Protein AF-A0A1C7Z6U1-F1 (afdb_monomer)

pLDDT: mean 89.99, std 13.71, range [36.03, 98.25]

Sequence (87 aa):
MYGCEYIDTPMLYVGDWPIIRIAATGEIFTPEKEAYFKQIADLYHEGRVKLYENEFAKGTPLSEILKKIFEYNDTLPDEFRKMSGWL

Radius of gyration: 15.01 Å; Cα contacts (8 Å, |Δi|>4): 77; chains: 1; bounding box: 30×20×44 Å

Mean predicted aligned error: 4.39 Å

Foldseek 3Di:
DPPLPLLLAFQWDCPPPPFIARPQPRHTCDPVNVVVLNVLSVVLVVVLVVLLVVCVVVVNPPVVSVVVNVVSVVPRDPSSCSGRVVD

Secondary structure (DSSP, 8-state):
--SSTTTTS--EE-TTTT--EETTT--B--HHHHHHHHHHHHHHHHHHHHHHHHHHHTT--HHHHHHHHHHHHTTS-HHHHHHHT--

Solvent-accessible surface area (backbone atoms only — not comparable to full-atom values): 5070 Å² total; per-residue (Å²): 136,90,79,63,72,60,63,67,40,73,42,68,36,61,92,60,68,94,50,41,19,26,57,78,74,64,48,73,60,44,73,67,54,51,53,51,44,50,55,53,34,54,55,50,50,54,50,47,51,52,51,48,54,57,39,52,76,72,66,51,55,68,71,60,51,52,49,52,47,50,60,54,56,72,69,53,53,70,72,53,27,53,30,28,68,61,126

Structure (mmCIF, N/CA/C/O backbone):
data_AF-A0A1C7Z6U1-F1
#
_entry.id   AF-A0A1C7Z6U1-F1
#
loop_
_atom_site.group_PDB
_atom_site.id
_atom_site.type_symbol
_atom_site.label_atom_id
_atom_site.label_alt_id
_atom_site.label_comp_id
_atom_site.label_asym_id
_atom_site.label_entity_id
_atom_site.label_seq_id
_atom_site.pdbx_PDB_ins_code
_atom_site.Cartn_x
_atom_site.Cartn_y
_atom_site.Cartn_z
_atom_site.occupancy
_atom_site.B_iso_or_equiv
_atom_site.auth_seq_id
_atom_site.auth_comp_id
_atom_site.auth_asym_id
_atom_site.auth_atom_id
_atom_site.pdbx_PDB_model_num
ATOM 1 N N . MET A 1 1 ? -16.656 9.416 0.479 1.00 40.09 1 MET A N 1
ATOM 2 C CA . MET A 1 1 ? -15.270 9.236 0.957 1.00 40.09 1 MET A CA 1
ATOM 3 C C . MET A 1 1 ? -14.373 9.390 -0.267 1.00 40.09 1 MET A C 1
ATOM 5 O O . MET A 1 1 ? -14.111 8.412 -0.936 1.00 40.09 1 MET A O 1
ATOM 9 N N . TYR A 1 2 ? -14.016 10.625 -0.634 1.00 36.03 2 TYR A N 1
ATOM 10 C CA . TYR A 1 2 ? -13.358 10.958 -1.917 1.00 36.03 2 TYR A CA 1
ATOM 11 C C . TYR A 1 2 ? -11.817 11.043 -1.816 1.00 36.03 2 TYR A C 1
ATOM 13 O O . TYR A 1 2 ? -11.170 11.665 -2.647 1.00 36.03 2 TYR A O 1
ATOM 21 N N . GLY A 1 3 ? -11.219 10.479 -0.760 1.00 39.47 3 GLY A N 1
ATOM 22 C CA . GLY A 1 3 ? -9.800 10.692 -0.435 1.00 39.47 3 GLY A CA 1
ATOM 23 C C . GLY A 1 3 ? -8.845 9.545 -0.777 1.00 39.47 3 GLY A C 1
ATOM 24 O O . GLY A 1 3 ? -7.641 9.752 -0.711 1.00 39.47 3 GLY A O 1
ATOM 25 N N . CYS A 1 4 ? -9.338 8.345 -1.108 1.00 44.19 4 CYS A N 1
ATOM 26 C CA . CYS A 1 4 ? -8.481 7.166 -1.330 1.00 44.19 4 CYS A CA 1
ATOM 27 C C . CYS A 1 4 ? -8.191 6.853 -2.805 1.00 44.19 4 CYS A C 1
ATOM 29 O O . CYS A 1 4 ? -7.265 6.099 -3.071 1.00 44.19 4 CYS A O 1
ATOM 31 N N . GLU A 1 5 ? -8.920 7.438 -3.760 1.00 49.91 5 GLU A N 1
ATOM 32 C CA . GLU A 1 5 ? -8.783 7.082 -5.186 1.00 49.91 5 GLU A CA 1
ATOM 33 C C . GLU A 1 5 ? -7.418 7.471 -5.784 1.00 49.91 5 GLU A C 1
ATOM 35 O O . GLU A 1 5 ? -6.962 6.846 -6.738 1.00 49.91 5 GLU A O 1
ATOM 40 N N . TYR A 1 6 ? -6.723 8.456 -5.201 1.00 57.66 6 TYR A N 1
ATOM 41 C CA . TYR A 1 6 ? -5.450 8.945 -5.741 1.00 57.66 6 TYR A CA 1
ATOM 42 C C . TYR A 1 6 ? -4.246 8.046 -5.440 1.00 57.66 6 TYR A C 1
ATOM 44 O O . TYR A 1 6 ? -3.293 8.063 -6.209 1.00 57.66 6 TYR A O 1
ATOM 52 N N . ILE A 1 7 ? -4.266 7.256 -4.360 1.00 68.25 7 ILE A N 1
ATOM 53 C CA . ILE A 1 7 ? -3.117 6.400 -4.011 1.00 68.25 7 ILE A CA 1
ATOM 54 C C . ILE A 1 7 ? -3.060 5.139 -4.885 1.00 68.25 7 ILE A C 1
ATOM 56 O O . ILE A 1 7 ? -1.988 4.571 -5.074 1.00 68.25 7 ILE A O 1
ATOM 60 N N . ASP A 1 8 ? -4.211 4.723 -5.419 1.00 81.19 8 ASP A N 1
ATOM 61 C CA . ASP A 1 8 ? -4.384 3.483 -6.180 1.00 81.19 8 ASP A CA 1
ATOM 62 C C . ASP A 1 8 ? -4.161 3.699 -7.692 1.00 81.19 8 ASP A C 1
ATOM 64 O O . ASP A 1 8 ? -4.399 2.805 -8.501 1.00 81.19 8 ASP A O 1
ATOM 68 N N . THR A 1 9 ? -3.669 4.881 -8.083 1.00 87.56 9 THR A N 1
ATOM 69 C CA . THR A 1 9 ? -3.294 5.222 -9.462 1.00 87.56 9 THR A CA 1
ATOM 70 C C . THR A 1 9 ? -1.836 5.690 -9.497 1.00 87.56 9 THR A C 1
ATOM 72 O O . THR A 1 9 ? -1.465 6.564 -8.713 1.00 87.56 9 THR A O 1
ATOM 75 N N . PRO A 1 10 ? -0.983 5.158 -10.391 1.00 91.50 10 PRO A N 1
ATOM 76 C CA . PRO A 1 10 ? 0.400 5.606 -10.475 1.00 91.50 10 PRO A CA 1
ATOM 77 C C . PRO A 1 10 ? 0.483 7.010 -11.095 1.00 91.50 10 PRO A C 1
ATOM 79 O O . PRO A 1 10 ? -0.211 7.330 -12.061 1.00 91.50 10 PRO A O 1
ATOM 82 N N . MET A 1 11 ? 1.384 7.847 -10.582 1.00 91.81 11 MET A N 1
ATOM 83 C CA . MET A 1 11 ? 1.711 9.144 -11.169 1.00 91.81 11 MET A CA 1
ATOM 84 C C . MET A 1 11 ? 2.722 8.971 -12.301 1.00 91.81 11 MET A C 1
ATOM 86 O O . MET A 1 11 ? 3.912 8.726 -12.077 1.00 91.81 11 MET A O 1
ATOM 90 N N . LEU A 1 12 ? 2.241 9.126 -13.533 1.00 92.94 12 LEU A N 1
ATOM 91 C CA . LEU A 1 12 ? 3.010 8.873 -14.747 1.00 92.94 12 LEU A CA 1
ATOM 92 C C . LEU A 1 12 ? 3.289 10.163 -15.527 1.00 92.94 12 LEU A C 1
ATOM 94 O O . LEU A 1 12 ? 2.437 11.039 -15.657 1.00 92.94 12 LEU A O 1
ATOM 98 N N . TYR A 1 13 ? 4.491 10.252 -16.086 1.00 93.44 13 TYR A N 1
ATOM 99 C CA . TYR A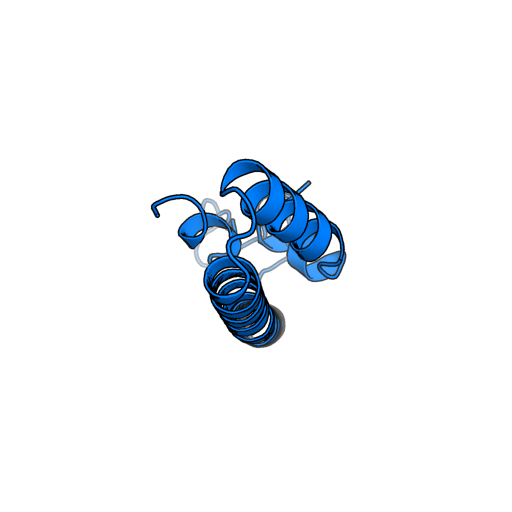 1 13 ? 4.899 11.251 -17.063 1.00 93.44 13 TYR A CA 1
ATOM 100 C C . TYR A 1 13 ? 4.825 10.652 -18.470 1.00 93.44 13 TYR A C 1
ATOM 102 O O . TYR A 1 13 ? 5.432 9.614 -18.745 1.00 93.44 13 TYR A O 1
ATOM 110 N N . VAL A 1 14 ? 4.093 11.326 -19.361 1.00 94.62 14 VAL A N 1
ATOM 111 C CA . VAL A 1 14 ? 3.791 10.858 -20.729 1.00 94.62 14 VAL A CA 1
ATOM 112 C C . VAL A 1 14 ? 4.303 11.802 -21.824 1.00 94.62 14 VAL A C 1
ATOM 114 O O . VAL A 1 14 ? 3.918 11.670 -22.982 1.00 94.62 14 VAL A O 1
ATOM 117 N N . GLY A 1 15 ? 5.170 12.762 -21.480 1.00 93.75 15 GLY A N 1
ATOM 118 C CA . GLY A 1 15 ? 5.712 13.726 -22.448 1.00 93.75 15 GLY A CA 1
ATOM 119 C C . GLY A 1 15 ? 6.595 13.099 -23.535 1.00 93.75 15 GLY A C 1
ATOM 120 O O . GLY A 1 15 ? 6.673 13.645 -24.631 1.00 93.75 15 GLY A O 1
ATOM 121 N N . ASP A 1 16 ? 7.182 11.929 -23.262 1.00 91.88 16 ASP A N 1
ATOM 122 C CA . ASP A 1 16 ? 8.088 11.195 -24.161 1.00 91.88 16 ASP A CA 1
ATOM 123 C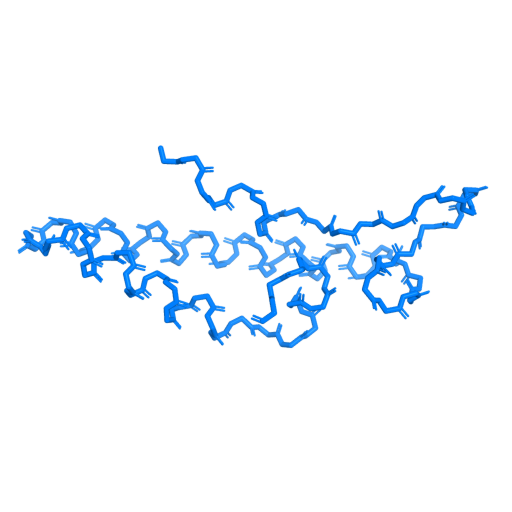 C . ASP A 1 16 ? 7.398 10.017 -24.883 1.00 91.88 16 ASP A C 1
ATOM 125 O O . ASP A 1 16 ? 8.039 9.007 -25.191 1.00 91.88 16 ASP A O 1
ATOM 129 N N . TRP A 1 17 ? 6.081 10.086 -25.112 1.00 89.38 17 TRP A N 1
ATOM 130 C CA . TRP A 1 17 ? 5.318 8.979 -25.703 1.00 89.38 17 TRP A CA 1
ATOM 131 C C . TRP A 1 17 ? 6.008 8.396 -26.961 1.00 89.38 17 TRP A C 1
ATOM 133 O O . TRP A 1 17 ? 6.380 9.158 -27.857 1.00 89.38 17 TRP A O 1
ATOM 143 N N . PRO A 1 18 ? 6.179 7.059 -27.074 1.00 93.19 18 PRO A N 1
ATOM 144 C CA . PRO A 1 18 ? 5.519 6.002 -26.297 1.00 93.19 18 PRO A CA 1
ATOM 145 C C . PRO A 1 18 ? 6.223 5.584 -24.997 1.00 93.19 18 PRO A C 1
ATOM 147 O O . PRO A 1 18 ? 5.795 4.622 -24.362 1.00 93.19 18 PRO A O 1
ATOM 150 N N . ILE A 1 19 ? 7.293 6.264 -24.579 1.00 95.06 19 ILE A N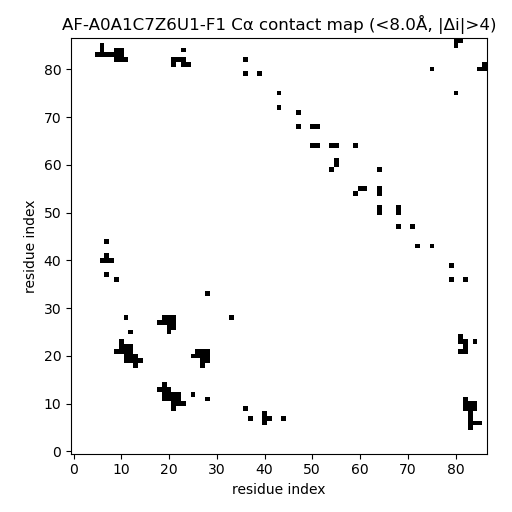 1
ATOM 151 C CA . ILE A 1 19 ? 7.983 5.945 -23.326 1.00 95.06 19 ILE A CA 1
ATOM 152 C C . ILE A 1 19 ? 7.226 6.601 -22.170 1.00 95.06 19 ILE A C 1
ATOM 154 O O . ILE A 1 19 ? 7.162 7.824 -22.067 1.00 95.06 19 ILE A O 1
ATOM 158 N N . ILE A 1 20 ? 6.681 5.780 -21.275 1.00 96.00 20 ILE A N 1
ATOM 159 C CA . ILE A 1 20 ? 6.036 6.244 -20.045 1.00 96.00 20 ILE A CA 1
ATOM 160 C C . ILE A 1 20 ? 7.043 6.161 -18.899 1.00 96.00 20 ILE A C 1
ATOM 162 O O . ILE A 1 20 ? 7.767 5.170 -18.762 1.00 96.00 20 ILE A O 1
ATOM 166 N N . ARG A 1 21 ? 7.091 7.199 -18.064 1.00 95.88 21 ARG A N 1
ATOM 167 C CA . ARG A 1 21 ? 7.983 7.268 -16.902 1.00 95.88 21 ARG A CA 1
ATOM 168 C C . ARG A 1 21 ? 7.200 7.474 -15.617 1.00 95.88 21 ARG A C 1
ATOM 170 O O . ARG A 1 21 ? 6.141 8.088 -15.631 1.00 95.88 21 ARG A O 1
ATOM 177 N N . ILE A 1 22 ? 7.744 7.021 -14.496 1.00 93.56 22 ILE A N 1
ATOM 178 C CA . ILE A 1 22 ? 7.257 7.404 -13.169 1.00 93.56 22 ILE A CA 1
ATOM 179 C C . ILE A 1 22 ? 7.574 8.887 -12.967 1.00 93.56 22 ILE A C 1
ATOM 181 O O . ILE A 1 22 ? 8.731 9.293 -13.086 1.00 93.56 22 ILE A O 1
ATOM 185 N N . ALA A 1 23 ? 6.565 9.701 -12.656 1.00 91.44 23 ALA A N 1
ATOM 186 C CA . ALA A 1 23 ? 6.706 11.157 -12.604 1.00 91.44 23 ALA A CA 1
ATOM 187 C C . ALA A 1 23 ? 7.734 11.623 -11.558 1.00 91.44 23 ALA A C 1
ATOM 189 O O . ALA A 1 23 ? 8.473 12.573 -11.800 1.00 91.44 23 ALA A O 1
ATOM 190 N N . ALA A 1 24 ? 7.806 10.938 -10.413 1.00 89.31 24 ALA A N 1
ATOM 191 C CA . ALA A 1 24 ? 8.688 11.313 -9.311 1.00 89.31 24 ALA A CA 1
ATOM 192 C C . ALA A 1 24 ? 10.164 10.935 -9.532 1.00 89.31 24 ALA A C 1
ATOM 194 O O . ALA A 1 24 ? 11.048 11.608 -9.006 1.00 89.31 24 ALA A O 1
ATOM 195 N N . THR A 1 25 ? 10.448 9.858 -10.274 1.00 91.81 25 THR A N 1
ATOM 196 C CA . THR A 1 25 ? 11.810 9.296 -10.390 1.00 91.81 25 THR A CA 1
ATOM 197 C C . THR A 1 25 ? 12.389 9.361 -11.801 1.00 91.81 25 THR A C 1
ATOM 199 O O . THR A 1 25 ? 13.600 9.248 -11.965 1.00 91.81 25 THR A O 1
ATOM 202 N N . GLY A 1 26 ? 11.555 9.513 -12.834 1.00 93.19 26 GLY A N 1
ATOM 203 C CA . GLY A 1 26 ? 11.967 9.432 -14.238 1.00 93.19 26 GLY A CA 1
ATOM 204 C C . GLY A 1 26 ? 12.268 8.009 -14.730 1.00 93.19 26 GLY A C 1
ATOM 205 O O . GLY A 1 26 ? 12.564 7.825 -15.917 1.00 93.19 26 GLY A O 1
ATOM 206 N N . GLU A 1 27 ? 12.178 6.998 -13.858 1.00 94.56 27 GLU A N 1
ATOM 207 C CA . GLU A 1 27 ? 12.316 5.586 -14.227 1.00 94.56 27 GLU A CA 1
ATOM 208 C C . GLU A 1 27 ? 11.249 5.188 -15.250 1.00 94.56 27 GLU A C 1
ATOM 210 O O . GLU A 1 27 ? 10.122 5.681 -15.203 1.00 94.56 27 GLU A O 1
ATOM 215 N N . ILE A 1 28 ? 11.588 4.283 -16.171 1.00 96.25 28 ILE A N 1
ATOM 216 C CA . ILE A 1 28 ? 10.623 3.763 -17.147 1.00 96.25 28 ILE A CA 1
ATOM 217 C C . ILE A 1 28 ? 9.563 2.946 -16.404 1.00 96.25 28 ILE A C 1
ATOM 219 O O . ILE A 1 28 ? 9.891 2.076 -15.596 1.00 96.25 28 ILE A O 1
ATOM 223 N N . PHE A 1 29 ? 8.294 3.219 -16.697 1.00 95.94 29 PHE A N 1
ATOM 224 C CA . PHE A 1 29 ? 7.171 2.463 -16.164 1.00 95.94 29 PHE A CA 1
ATOM 225 C C . PHE A 1 29 ? 6.938 1.224 -17.037 1.00 95.94 29 PHE A C 1
ATOM 227 O O . PHE A 1 29 ? 6.312 1.299 -18.092 1.00 95.94 29 PHE A O 1
ATOM 234 N N . THR A 1 30 ? 7.540 0.103 -16.639 1.00 96.38 30 THR A N 1
ATOM 235 C CA . THR A 1 30 ? 7.456 -1.171 -17.367 1.00 96.38 30 THR A CA 1
ATOM 236 C C . THR A 1 30 ? 6.210 -1.973 -16.963 1.00 96.38 30 THR A C 1
ATOM 238 O O . THR A 1 30 ? 5.640 -1.711 -15.898 1.00 96.38 30 THR A O 1
ATOM 241 N N . PRO A 1 31 ? 5.802 -2.993 -17.745 1.00 96.00 31 PRO A N 1
ATOM 242 C CA . PRO A 1 31 ? 4.702 -3.884 -17.366 1.00 96.00 31 PRO A CA 1
ATOM 243 C C . PRO A 1 31 ? 4.905 -4.579 -16.009 1.00 96.00 31 PRO A C 1
ATOM 245 O O . PRO A 1 31 ? 3.946 -4.811 -15.279 1.00 96.00 31 PRO A O 1
ATOM 248 N N . GLU A 1 32 ? 6.149 -4.885 -15.630 1.00 96.56 32 GLU A N 1
ATOM 249 C CA . GLU A 1 32 ? 6.463 -5.482 -14.327 1.00 96.56 32 GLU A CA 1
ATOM 250 C C . GLU A 1 32 ? 6.169 -4.511 -13.177 1.00 96.56 32 GLU A C 1
ATOM 252 O O . GLU A 1 32 ? 5.613 -4.914 -12.153 1.00 96.56 32 GLU A O 1
ATOM 257 N N . LYS A 1 33 ? 6.492 -3.221 -13.354 1.00 95.38 33 LYS A N 1
ATOM 258 C CA . LYS A 1 33 ? 6.173 -2.171 -12.377 1.00 95.38 33 LYS A CA 1
ATOM 259 C C . LYS A 1 33 ? 4.670 -1.916 -12.292 1.00 95.38 33 LYS A C 1
ATOM 261 O O . LYS A 1 33 ? 4.164 -1.718 -11.192 1.00 95.38 33 LYS A O 1
ATOM 266 N N . GLU A 1 34 ? 3.952 -1.976 -13.413 1.00 95.12 34 GLU A N 1
ATOM 267 C CA . GLU A 1 34 ? 2.487 -1.896 -13.430 1.00 95.12 34 GLU A CA 1
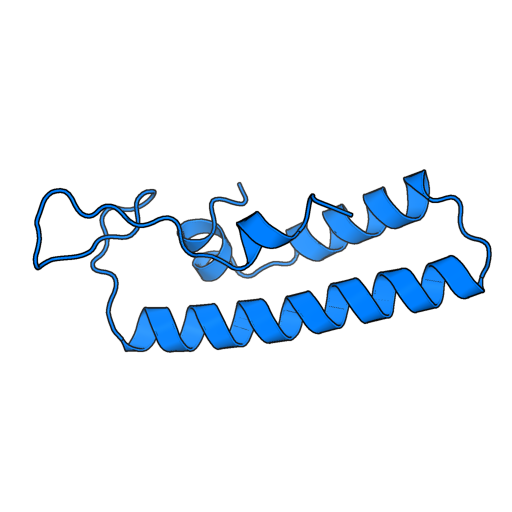ATOM 268 C C . GLU A 1 34 ? 1.849 -3.052 -12.648 1.00 95.12 34 GLU A C 1
ATOM 270 O O . GLU A 1 34 ? 1.002 -2.824 -11.782 1.00 95.12 34 GLU A O 1
ATOM 275 N N . ALA A 1 35 ? 2.296 -4.287 -12.896 1.00 96.88 35 ALA A N 1
ATOM 276 C CA . ALA A 1 35 ? 1.8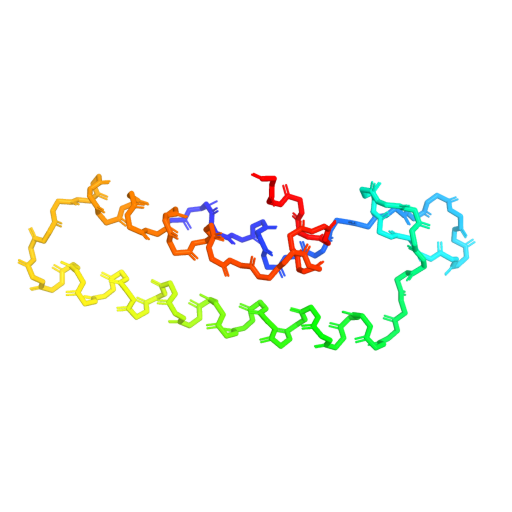01 -5.467 -12.194 1.00 96.88 35 ALA A CA 1
ATOM 277 C C . ALA A 1 35 ? 2.071 -5.392 -10.682 1.00 96.88 35 ALA A C 1
ATOM 279 O O . ALA A 1 35 ? 1.167 -5.640 -9.881 1.00 96.88 35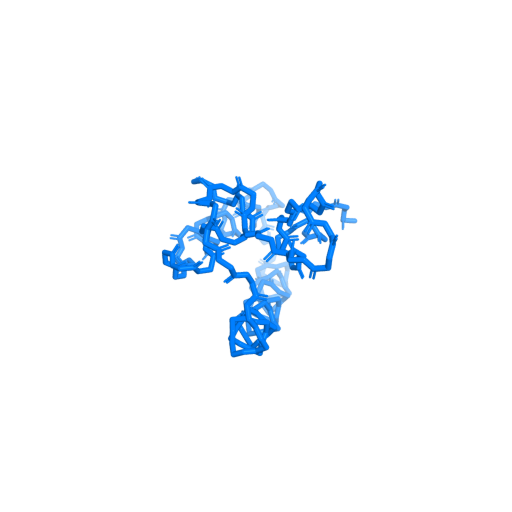 ALA A O 1
ATOM 280 N N . TYR A 1 36 ? 3.288 -4.996 -10.291 1.00 96.56 36 TYR A N 1
ATOM 281 C CA . TYR A 1 36 ? 3.640 -4.773 -8.889 1.00 96.56 36 TYR A CA 1
ATOM 282 C C . TYR A 1 36 ? 2.774 -3.680 -8.253 1.00 96.56 36 TYR A C 1
ATOM 284 O O . TYR A 1 36 ? 2.212 -3.888 -7.176 1.00 96.56 36 TYR A O 1
ATOM 292 N N . PHE A 1 37 ? 2.625 -2.531 -8.922 1.00 95.38 37 PHE A N 1
ATOM 293 C CA . PHE A 1 37 ? 1.821 -1.423 -8.417 1.00 95.38 37 PHE A CA 1
ATOM 294 C C . PHE A 1 37 ? 0.383 -1.869 -8.158 1.00 95.38 37 PHE A C 1
ATOM 296 O O . PHE A 1 37 ? -0.130 -1.673 -7.060 1.00 95.38 37 PHE A O 1
ATOM 303 N N . LYS A 1 38 ? -0.239 -2.536 -9.135 1.00 94.62 38 LYS A N 1
ATOM 304 C CA . LYS A 1 38 ? -1.608 -3.036 -9.013 1.00 94.62 38 LYS A CA 1
ATOM 305 C C . LYS A 1 38 ? -1.768 -3.993 -7.833 1.00 94.62 38 LYS A C 1
ATOM 307 O O . LYS A 1 38 ? -2.691 -3.834 -7.043 1.00 94.62 38 LYS A O 1
ATOM 312 N N . GLN A 1 39 ? -0.848 -4.945 -7.679 1.00 96.06 39 GLN A N 1
ATOM 313 C CA . GLN A 1 39 ? -0.890 -5.905 -6.576 1.00 96.06 39 GLN A CA 1
ATOM 314 C C . GLN A 1 39 ? -0.862 -5.212 -5.206 1.00 96.06 39 GLN A C 1
ATOM 316 O O . GLN A 1 39 ? -1.625 -5.577 -4.311 1.00 96.06 39 GLN A O 1
ATOM 321 N N . ILE A 1 40 ? 0.024 -4.230 -5.026 1.00 96.06 40 ILE A N 1
ATOM 322 C CA . ILE A 1 40 ? 0.142 -3.503 -3.759 1.00 96.06 40 ILE A CA 1
ATOM 323 C C . ILE A 1 40 ? -1.055 -2.567 -3.542 1.00 96.06 40 ILE A C 1
ATOM 325 O O . ILE A 1 40 ? -1.562 -2.511 -2.421 1.00 96.06 40 ILE A O 1
ATOM 329 N N . ALA A 1 41 ? -1.542 -1.889 -4.588 1.00 93.69 41 ALA A N 1
ATOM 330 C CA . ALA A 1 41 ? -2.732 -1.039 -4.521 1.00 93.69 41 ALA A CA 1
ATOM 331 C C . ALA A 1 41 ? -3.955 -1.837 -4.044 1.00 93.69 41 ALA A C 1
ATOM 333 O O . ALA A 1 41 ? -4.572 -1.463 -3.048 1.00 93.69 41 ALA A O 1
ATOM 334 N N . ASP A 1 42 ? -4.238 -2.980 -4.676 1.00 93.38 42 ASP A N 1
ATOM 335 C CA . ASP A 1 42 ? -5.370 -3.845 -4.323 1.00 93.38 42 ASP A CA 1
ATOM 336 C C . ASP A 1 42 ? -5.254 -4.346 -2.869 1.00 93.38 42 ASP A C 1
ATOM 338 O O . ASP A 1 42 ? -6.198 -4.234 -2.082 1.00 93.38 42 ASP A O 1
ATOM 342 N N . LEU A 1 43 ? -4.067 -4.824 -2.470 1.00 95.31 43 LEU A N 1
ATOM 343 C CA . LEU A 1 43 ? -3.813 -5.320 -1.113 1.00 95.31 43 LEU A CA 1
ATOM 344 C C . LEU A 1 43 ? -4.070 -4.247 -0.044 1.00 95.31 43 LEU A C 1
ATOM 346 O O . LEU A 1 43 ? -4.739 -4.505 0.960 1.00 95.31 43 LEU A O 1
ATOM 350 N N . TYR A 1 44 ? -3.532 -3.043 -0.242 1.00 93.81 44 TYR A N 1
ATOM 351 C CA . TYR A 1 44 ? -3.692 -1.957 0.723 1.00 93.81 44 TYR A CA 1
ATOM 352 C C . TYR A 1 44 ? -5.091 -1.344 0.674 1.00 93.81 44 TYR A C 1
ATOM 354 O O . TYR A 1 44 ? -5.587 -0.902 1.711 1.00 93.81 44 TYR A O 1
ATOM 362 N N . HIS A 1 45 ? -5.761 -1.354 -0.479 1.00 92.88 45 HIS A N 1
ATOM 363 C CA . HIS A 1 45 ? -7.159 -0.953 -0.587 1.00 92.88 45 HIS A CA 1
ATOM 364 C C . HIS A 1 45 ? -8.043 -1.834 0.294 1.00 92.88 45 HIS A C 1
ATOM 366 O O . HIS A 1 45 ? -8.763 -1.326 1.157 1.00 92.88 45 HIS A O 1
ATOM 372 N N . GLU A 1 46 ? -7.922 -3.156 0.156 1.00 94.25 46 GLU A N 1
ATOM 373 C CA . GLU A 1 46 ? -8.634 -4.095 1.021 1.00 94.25 46 GLU A CA 1
ATOM 374 C C . GLU A 1 46 ? -8.295 -3.890 2.502 1.00 94.25 46 GLU A C 1
ATOM 376 O O . GLU A 1 46 ? -9.179 -3.957 3.359 1.00 94.25 46 GLU A O 1
ATOM 381 N N . GLY A 1 47 ? -7.021 -3.635 2.815 1.00 95.56 47 GLY A N 1
ATOM 382 C CA . GLY A 1 47 ? -6.565 -3.352 4.173 1.00 95.56 47 GLY A CA 1
ATOM 383 C C . GLY A 1 47 ? -7.227 -2.111 4.777 1.00 95.56 47 GLY A C 1
ATOM 384 O O . GLY A 1 47 ? -7.737 -2.174 5.898 1.00 95.56 47 GLY A O 1
ATOM 385 N N . ARG A 1 48 ? -7.293 -1.005 4.023 1.00 95.00 48 ARG A N 1
ATOM 386 C CA . ARG A 1 48 ? -7.965 0.240 4.433 1.00 95.00 48 ARG A CA 1
ATOM 387 C C . ARG A 1 48 ? -9.457 0.031 4.674 1.00 95.00 48 ARG A C 1
ATOM 389 O O . ARG A 1 48 ? -9.966 0.499 5.691 1.00 95.00 48 ARG A O 1
ATOM 396 N N . VAL A 1 49 ? -10.142 -0.685 3.778 1.00 95.31 49 VAL A N 1
ATOM 397 C CA . VAL A 1 49 ? -11.575 -1.003 3.921 1.00 95.31 49 VAL A CA 1
ATOM 398 C C . VAL A 1 49 ? -11.814 -1.816 5.192 1.00 95.31 49 VAL A C 1
ATOM 400 O O . VAL A 1 49 ? -12.603 -1.401 6.039 1.00 95.31 49 VAL A O 1
ATOM 403 N N . LYS A 1 50 ? -11.061 -2.906 5.394 1.00 97.25 50 LYS A N 1
ATOM 404 C CA . LYS A 1 50 ? -11.166 -3.746 6.600 1.00 97.25 50 LYS A CA 1
ATOM 405 C C . LYS A 1 50 ? -10.878 -2.951 7.875 1.00 97.25 50 LYS A C 1
ATOM 407 O O . LYS A 1 50 ? -11.561 -3.135 8.881 1.00 97.25 50 LYS A O 1
ATOM 412 N N . LEU A 1 51 ? -9.874 -2.073 7.865 1.00 97.50 51 LEU A N 1
ATOM 413 C CA . LEU A 1 51 ? -9.549 -1.218 9.008 1.00 97.50 51 LEU A CA 1
ATOM 414 C C . LEU A 1 51 ? -10.688 -0.239 9.319 1.00 97.50 51 LEU A C 1
ATOM 416 O O . LEU A 1 51 ? -11.083 -0.119 10.479 1.00 97.50 51 LEU A O 1
ATOM 420 N N . TYR A 1 52 ? -11.245 0.410 8.294 1.00 97.06 52 TYR A N 1
ATOM 421 C CA . TYR A 1 52 ? -12.387 1.306 8.444 1.00 97.06 52 TYR A CA 1
ATOM 422 C C . TYR A 1 52 ? -13.600 0.579 9.032 1.00 97.06 52 TYR A C 1
ATOM 424 O O . TYR A 1 52 ? -14.126 1.013 10.053 1.00 97.06 52 TYR A O 1
ATOM 432 N N . GLU A 1 53 ? -14.016 -0.537 8.429 1.00 97.12 53 GLU A N 1
ATOM 433 C CA . GLU A 1 53 ? -15.193 -1.302 8.857 1.00 97.12 53 GLU A CA 1
ATOM 434 C C . GLU A 1 53 ? -15.057 -1.788 10.305 1.00 97.12 53 GLU A C 1
ATOM 436 O O . GLU A 1 53 ? -15.975 -1.618 11.111 1.00 97.12 53 GLU A O 1
ATOM 441 N N . ASN A 1 54 ? -13.886 -2.325 10.663 1.00 98.19 54 ASN A N 1
ATOM 442 C CA . ASN A 1 54 ? -13.616 -2.820 12.010 1.00 98.19 54 ASN A CA 1
ATOM 443 C C . ASN A 1 54 ? -13.642 -1.710 13.068 1.00 98.19 54 ASN A C 1
ATOM 445 O O . ASN A 1 54 ? -14.163 -1.922 14.161 1.00 98.19 54 ASN A O 1
ATOM 449 N N . GLU A 1 55 ? -13.057 -0.545 12.789 1.00 98.12 55 GLU A N 1
ATOM 450 C CA . GLU A 1 55 ? -13.044 0.571 13.740 1.00 98.12 55 GLU A CA 1
ATOM 451 C C . GLU A 1 55 ? -14.404 1.271 13.819 1.00 98.12 55 GLU A C 1
ATOM 453 O O . GLU A 1 55 ? -14.854 1.643 14.904 1.00 98.12 55 GLU A O 1
ATOM 458 N N . PHE A 1 56 ? -15.106 1.379 12.693 1.00 97.25 56 PHE A N 1
ATOM 459 C CA . PHE A 1 56 ? -16.454 1.927 12.651 1.00 97.25 56 PHE A CA 1
ATOM 460 C C . PHE A 1 56 ? -17.426 1.083 13.487 1.00 97.25 56 PHE A C 1
ATOM 462 O O . PHE A 1 56 ? -18.172 1.628 14.299 1.00 97.25 56 PHE A O 1
ATOM 469 N N . ALA A 1 57 ? -17.359 -0.249 13.378 1.00 98.25 57 ALA A N 1
ATOM 470 C CA . ALA A 1 57 ? -18.178 -1.166 14.174 1.00 98.25 57 ALA A CA 1
ATOM 471 C C . ALA A 1 57 ? -17.926 -1.062 15.693 1.00 98.25 57 ALA A C 1
ATOM 473 O O . ALA A 1 57 ? -18.823 -1.345 16.486 1.00 98.25 57 ALA A O 1
ATOM 474 N N . LYS A 1 58 ? -16.730 -0.626 16.114 1.00 98.12 58 LYS A N 1
ATOM 475 C CA . LYS A 1 58 ? -16.386 -0.384 17.529 1.00 98.12 58 LYS A CA 1
ATOM 476 C C . LYS A 1 58 ? -16.908 0.955 18.059 1.00 98.12 58 LYS A C 1
ATOM 478 O O . LYS A 1 58 ? -16.790 1.213 19.254 1.00 98.12 58 LYS A O 1
ATOM 483 N N . GLY A 1 59 ? -17.449 1.816 17.194 1.00 97.88 59 GLY A N 1
ATOM 484 C CA . GLY A 1 59 ? -17.819 3.185 17.547 1.00 97.88 59 GLY A CA 1
ATOM 485 C C . GLY A 1 59 ? -16.621 4.131 17.673 1.00 97.88 59 GLY A C 1
ATOM 486 O O . GLY A 1 59 ? -16.735 5.165 18.332 1.00 97.88 59 GLY A O 1
ATOM 487 N N . THR A 1 60 ? -15.473 3.798 17.068 1.00 98.06 60 THR A N 1
ATOM 488 C CA . THR A 1 60 ? -14.299 4.681 17.050 1.00 98.06 60 THR A CA 1
ATOM 489 C C . THR A 1 60 ? -14.657 6.007 16.352 1.00 98.06 60 THR A C 1
ATOM 491 O O . THR A 1 60 ? -15.249 5.984 15.268 1.00 98.06 60 THR A O 1
ATOM 494 N N . PRO A 1 61 ? -14.306 7.181 16.916 1.00 98.00 61 PRO A N 1
ATOM 495 C CA . PRO A 1 61 ? -14.546 8.465 16.258 1.00 98.00 61 PRO A CA 1
ATOM 496 C C . PRO A 1 61 ? -13.887 8.539 14.876 1.00 98.00 61 PRO A C 1
ATOM 498 O O . PRO A 1 61 ? -12.736 8.140 14.712 1.00 98.00 61 PRO A O 1
ATOM 501 N N . LEU A 1 62 ? -14.577 9.116 13.886 1.00 95.06 62 LEU A N 1
ATOM 502 C CA . LEU A 1 62 ? -14.095 9.173 12.496 1.00 95.06 62 LEU A CA 1
ATOM 503 C C . LEU A 1 62 ? -12.707 9.821 12.347 1.00 95.06 62 LEU A C 1
ATOM 505 O O . LEU A 1 62 ? -11.939 9.406 11.484 1.00 95.06 62 LEU A O 1
ATOM 509 N N . SER A 1 63 ? -12.368 10.805 13.186 1.00 96.31 63 SER A N 1
ATOM 510 C CA . SER A 1 63 ? -11.039 11.431 13.202 1.00 96.31 63 SER A CA 1
ATOM 511 C C . SER A 1 63 ? -9.930 10.445 13.579 1.00 96.31 63 SER A C 1
ATOM 5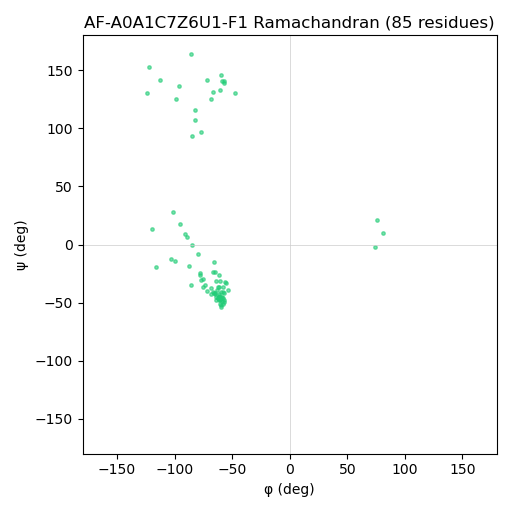13 O O . SER A 1 63 ? -8.862 10.465 12.972 1.00 96.31 63 SER A O 1
ATOM 515 N N . GLU A 1 64 ? -10.192 9.551 14.533 1.00 97.81 64 GLU A N 1
ATOM 516 C CA . GLU A 1 64 ? -9.248 8.508 14.945 1.00 97.81 64 GLU A CA 1
ATOM 517 C C . GLU A 1 64 ? -9.151 7.397 13.895 1.00 97.81 64 GLU A C 1
ATOM 519 O O . GLU A 1 64 ? -8.064 6.880 13.646 1.00 97.81 64 GLU A O 1
ATOM 524 N N . ILE A 1 65 ? -10.256 7.063 13.216 1.00 97.31 65 ILE A N 1
ATOM 525 C CA . ILE A 1 65 ? -10.220 6.134 12.074 1.00 97.31 65 ILE A 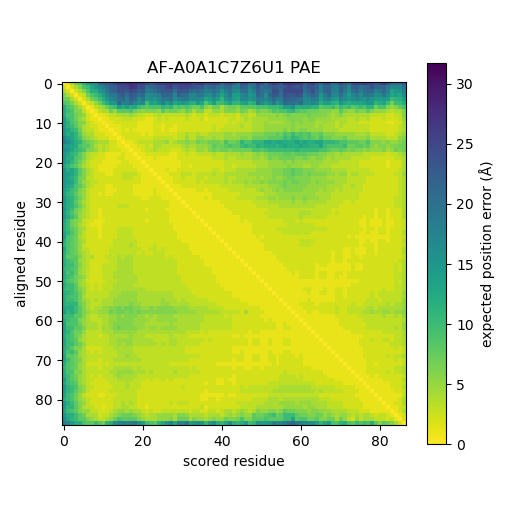CA 1
ATOM 526 C C . ILE A 1 65 ? -9.358 6.712 10.948 1.00 97.31 65 ILE A C 1
ATOM 528 O O . ILE A 1 65 ? -8.505 6.014 10.407 1.00 97.31 65 ILE A O 1
ATOM 532 N N . LEU A 1 66 ? -9.539 7.995 10.619 1.00 95.69 66 LEU A N 1
ATOM 533 C CA . LEU A 1 66 ? -8.750 8.661 9.586 1.00 95.69 66 LEU A CA 1
ATOM 534 C C . LEU A 1 66 ? -7.256 8.671 9.937 1.00 95.69 66 LEU A C 1
ATOM 536 O O . LEU A 1 66 ? -6.431 8.357 9.083 1.00 95.69 66 LEU A O 1
ATOM 540 N N . LYS A 1 67 ? -6.914 8.955 11.199 1.00 96.25 67 LYS A N 1
ATOM 541 C CA . LYS A 1 67 ? -5.535 8.871 11.691 1.00 96.25 67 LYS A CA 1
ATOM 542 C C . LYS A 1 67 ? -4.945 7.471 11.491 1.00 96.25 67 LYS A C 1
ATOM 544 O O . LYS A 1 67 ? -3.864 7.351 10.929 1.00 96.25 67 LYS A O 1
ATOM 549 N N . LYS A 1 68 ? -5.679 6.418 11.866 1.00 97.19 68 LYS A N 1
ATOM 550 C CA . LYS A 1 68 ? -5.252 5.021 11.667 1.00 97.19 68 LYS A CA 1
ATOM 551 C C . LYS A 1 68 ? -5.072 4.661 10.189 1.00 97.19 68 LYS A C 1
ATOM 553 O O . LYS A 1 68 ? -4.170 3.900 9.860 1.00 97.19 68 LYS A O 1
ATOM 558 N N . ILE A 1 69 ? -5.913 5.191 9.296 1.00 95.25 69 ILE A N 1
ATOM 559 C CA . ILE A 1 69 ? -5.760 5.000 7.844 1.00 95.25 69 ILE A CA 1
ATOM 560 C C . ILE A 1 69 ? -4.470 5.663 7.345 1.00 95.25 69 ILE A C 1
ATOM 562 O O . ILE A 1 69 ? -3.764 5.057 6.543 1.00 95.25 69 ILE A O 1
ATOM 566 N N . PHE A 1 70 ? -4.137 6.868 7.820 1.00 92.88 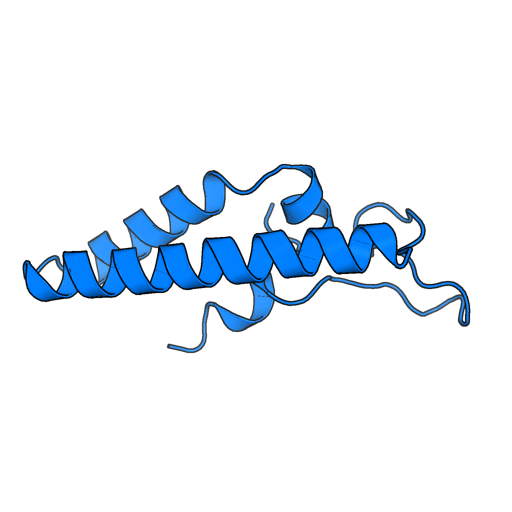70 PHE A N 1
ATOM 567 C CA . PHE A 1 70 ? -2.868 7.515 7.473 1.00 92.88 70 PHE A CA 1
ATOM 568 C C . PHE A 1 70 ? -1.668 6.727 7.996 1.00 92.88 70 PHE A C 1
ATOM 570 O O . PHE A 1 70 ? -0.790 6.394 7.210 1.00 92.88 70 PHE A O 1
ATOM 577 N N . GLU A 1 71 ? -1.691 6.313 9.264 1.00 94.81 71 GLU A N 1
ATOM 578 C CA . GLU A 1 71 ? -0.646 5.458 9.845 1.00 94.81 71 GLU A CA 1
ATOM 579 C C . GLU A 1 71 ? -0.492 4.136 9.072 1.00 94.81 71 GLU A C 1
ATOM 581 O O . GLU A 1 71 ? 0.620 3.650 8.885 1.00 94.81 71 GLU A O 1
ATOM 586 N N . TYR A 1 72 ? -1.593 3.556 8.583 1.00 94.88 72 TYR A N 1
ATOM 587 C CA . TYR A 1 72 ? -1.554 2.363 7.739 1.00 94.88 72 TYR A CA 1
ATOM 588 C C . TYR A 1 72 ? -0.934 2.646 6.364 1.00 94.88 72 TYR A C 1
ATOM 590 O O . TYR A 1 72 ? -0.105 1.865 5.898 1.00 94.88 72 TYR A O 1
ATOM 598 N N . ASN A 1 73 ? -1.278 3.767 5.726 1.00 91.88 73 ASN A N 1
ATOM 599 C CA . ASN A 1 73 ? -0.662 4.179 4.463 1.00 91.88 73 ASN A CA 1
ATOM 600 C C . ASN A 1 73 ? 0.836 4.484 4.614 1.00 91.88 73 ASN A C 1
ATOM 602 O O . ASN A 1 73 ? 1.598 4.205 3.695 1.00 91.88 73 ASN A O 1
ATOM 606 N N . ASP A 1 74 ? 1.293 4.966 5.769 1.00 91.62 74 ASP A N 1
ATOM 607 C CA . ASP A 1 74 ? 2.724 5.187 6.032 1.00 91.62 74 ASP A CA 1
ATOM 608 C C . ASP A 1 74 ? 3.531 3.879 6.068 1.00 91.62 74 ASP A C 1
ATOM 610 O O . ASP A 1 74 ? 4.755 3.893 5.943 1.00 91.62 74 ASP A O 1
ATOM 614 N N . THR A 1 75 ? 2.855 2.728 6.172 1.00 94.44 75 THR A N 1
ATOM 615 C CA . THR A 1 75 ? 3.482 1.405 6.028 1.00 94.44 75 THR A CA 1
ATOM 616 C C . THR A 1 75 ? 3.606 0.938 4.575 1.00 94.44 75 THR A C 1
ATOM 618 O O . THR A 1 75 ? 4.089 -0.172 4.343 1.00 94.44 75 THR A O 1
ATOM 621 N N . LEU A 1 76 ? 3.155 1.728 3.591 1.00 93.94 76 LEU A N 1
ATOM 622 C CA . LEU A 1 76 ? 3.279 1.387 2.172 1.00 93.94 76 LEU A CA 1
ATOM 623 C C . LEU A 1 76 ? 4.752 1.183 1.779 1.00 93.94 76 LEU A C 1
ATOM 625 O O . LEU A 1 76 ? 5.611 1.973 2.185 1.00 93.94 76 LEU A O 1
ATOM 629 N N . PRO A 1 77 ? 5.059 0.183 0.930 1.00 95.19 77 PRO A N 1
ATOM 630 C CA . PRO A 1 77 ? 6.418 -0.031 0.453 1.00 95.19 77 PRO A CA 1
ATOM 631 C C . PRO A 1 77 ? 6.984 1.207 -0.251 1.00 95.19 77 PRO A C 1
ATOM 633 O O . PRO A 1 77 ? 6.293 1.850 -1.042 1.00 95.19 77 PRO A O 1
ATOM 636 N N . ASP A 1 78 ? 8.266 1.500 -0.030 1.00 92.19 78 ASP A N 1
ATOM 637 C CA . ASP A 1 78 ? 8.954 2.659 -0.620 1.00 92.19 78 ASP A CA 1
ATOM 638 C C . ASP A 1 78 ? 8.829 2.720 -2.145 1.00 92.19 78 ASP A C 1
ATOM 640 O O . ASP A 1 78 ? 8.662 3.794 -2.722 1.00 92.19 78 ASP A O 1
ATOM 644 N N . GLU A 1 79 ? 8.911 1.567 -2.813 1.00 92.06 79 GLU A N 1
ATOM 645 C CA . GLU A 1 79 ? 8.770 1.502 -4.266 1.00 92.06 79 GLU A CA 1
ATOM 646 C C . GLU A 1 79 ? 7.358 1.893 -4.714 1.00 92.06 79 GLU A C 1
ATOM 648 O O . GLU A 1 79 ? 7.213 2.673 -5.654 1.00 92.06 79 GLU A O 1
ATOM 653 N N . PHE A 1 80 ? 6.324 1.439 -4.001 1.00 94.00 80 PHE A N 1
ATOM 654 C CA . PHE A 1 80 ? 4.947 1.850 -4.260 1.00 94.00 80 PHE A CA 1
ATOM 655 C C . PHE A 1 80 ? 4.755 3.352 -4.041 1.00 94.00 80 PHE A C 1
ATOM 657 O O . PHE A 1 80 ? 4.205 4.032 -4.903 1.00 94.00 80 PHE A O 1
ATOM 664 N N . ARG A 1 81 ? 5.269 3.888 -2.928 1.00 91.00 81 ARG A N 1
ATOM 665 C CA . ARG A 1 81 ? 5.181 5.316 -2.579 1.00 91.00 81 ARG A CA 1
ATOM 666 C C . ARG A 1 81 ? 5.773 6.229 -3.655 1.00 91.00 81 ARG A C 1
ATOM 668 O O . ARG A 1 81 ? 5.159 7.224 -4.035 1.00 91.00 81 ARG A O 1
ATOM 675 N N . LYS A 1 82 ? 6.917 5.844 -4.232 1.00 90.25 82 LYS A N 1
ATOM 676 C CA . LYS A 1 82 ? 7.534 6.553 -5.371 1.00 90.25 82 LYS A CA 1
ATOM 677 C C . LYS A 1 82 ? 6.639 6.589 -6.611 1.00 90.25 82 LYS A C 1
ATOM 679 O O . LYS A 1 82 ? 6.723 7.538 -7.386 1.00 90.25 82 LYS A O 1
ATOM 684 N N . MET A 1 83 ? 5.815 5.562 -6.814 1.00 92.12 83 MET A N 1
ATOM 685 C CA . MET A 1 83 ? 4.896 5.474 -7.948 1.00 92.12 83 MET A CA 1
ATOM 686 C C . MET A 1 83 ? 3.561 6.173 -7.686 1.00 92.12 83 MET A C 1
ATOM 688 O O . MET A 1 83 ? 3.018 6.756 -8.615 1.00 92.12 83 MET A O 1
ATOM 692 N N . SER A 1 84 ? 3.038 6.151 -6.458 1.00 88.62 84 SER A N 1
ATOM 693 C CA . SER A 1 84 ? 1.735 6.742 -6.111 1.00 88.62 84 SER A CA 1
ATOM 694 C C . SER A 1 84 ? 1.800 8.223 -5.739 1.00 88.62 84 SER A C 1
ATOM 696 O O . SER A 1 84 ? 0.778 8.901 -5.741 1.00 88.62 84 SER A O 1
ATOM 698 N N . GLY A 1 85 ? 2.983 8.745 -5.401 1.00 79.44 85 GLY A N 1
ATOM 699 C CA . GLY A 1 85 ? 3.121 10.122 -4.918 1.00 79.44 85 GLY A CA 1
ATOM 700 C C . GLY A 1 85 ? 2.801 10.318 -3.445 1.00 79.44 85 GLY A C 1
ATOM 701 O O . GLY A 1 85 ? 2.709 11.459 -2.997 1.00 79.44 85 GLY A O 1
ATOM 702 N N . TRP A 1 86 ? 2.639 9.226 -2.696 1.00 81.06 86 TRP A N 1
ATOM 703 C CA . TRP A 1 86 ? 2.521 9.266 -1.243 1.00 81.06 86 TRP A CA 1
ATOM 704 C C . TRP A 1 86 ? 3.909 9.468 -0.624 1.00 81.06 86 TRP A C 1
ATOM 706 O O . TRP A 1 86 ? 4.679 8.514 -0.517 1.00 81.06 86 TRP A O 1
ATOM 716 N N . LEU A 1 87 ? 4.249 10.718 -0.296 1.00 61.16 87 LEU A N 1
ATOM 717 C CA . LEU A 1 87 ? 5.527 11.105 0.318 1.00 61.16 87 LEU A CA 1
ATOM 718 C C . LEU A 1 87 ? 5.561 10.766 1.811 1.00 61.16 87 LEU A C 1
ATOM 720 O O . LEU A 1 87 ? 4.670 11.264 2.529 1.00 61.16 87 LEU A O 1
#

Organism: Pseudomonas syringae (NCBI:txid317)